Protein AF-A0A225SMJ4-F1 (afdb_monomer)

pLDDT: mean 95.82, std 3.24, range [81.06, 98.62]

Sequence (109 aa):
MFFSKSTNGFYDPKINLDGMPEDAIEIGDDVYRQLLDGQAAGKIISADENGFPILLDAAPISAREVVLAQILALEATVTQRRLRDAILGTDGGWLKDVESKIAALRAKL

Nearest PDB structures (foldseek):
  8xio-assembly1_A  TM=3.547E-01  e=4.069E+00  Homo sapiens
  7aoi-assembly1_Af  TM=2.229E-01  e=1.074E+00  Trypanosoma brucei
  6hix-assembly1_Af  TM=2.151E-01  e=1.219E+00  Trypanosoma brucei brucei
  7sej-assembly2_A  TM=2.419E-01  e=9.284E+00  human metapneumovirus

Secondary structure (DSSP, 8-state):
-EEETTTTEEE-TTT-TTT--TTEEE--HHHHHHHHHHHHTTEEEEE-TTS-EEEEEPPPPPHHHHHHHHHHHHHHH--HHHHHHHHTT-STTHHHHHHHHHHHHHTT-

Mean predicted aligned error: 5.78 Å

Organism: NCBI:txid568783

Solvent-accessible surface area (backbone atoms only — not comparable to full-atom values): 6438 Å² total; per-residue (Å²): 83,28,34,22,45,92,74,67,41,79,41,47,70,93,79,33,71,89,75,61,61,92,69,44,42,83,44,54,71,67,58,54,50,53,51,51,52,40,39,74,72,57,30,38,78,41,52,48,100,87,37,51,80,41,81,39,80,55,78,77,80,47,73,56,56,54,43,52,53,54,41,51,55,55,56,69,66,67,38,76,67,54,51,51,28,46,77,71,65,70,43,80,59,50,65,60,54,51,52,52,50,41,52,61,42,59,75,71,105

Foldseek 3Di:
DWAFQVVRDDDDCVVCVPPDDPRIDDDDPVLVVVQVVLVVVQWDWHADPSRDTDTHHDDPQDPLNVLVVVLVVLVVVPDPVLVVCVVVVNNVCVVVVSVVSNVVSVVVD

Radius of gyration: 23.11 Å; Cα contacts (8 Å, |Δi|>4): 115; chains: 1; bounding box: 50×28×56 Å

Structure (mmCIF, N/CA/C/O backbone):
data_AF-A0A225SMJ4-F1
#
_entry.id   AF-A0A225SMJ4-F1
#
loop_
_atom_site.group_PDB
_atom_site.id
_atom_site.type_symbol
_atom_site.label_atom_id
_atom_site.label_alt_id
_atom_site.label_comp_id
_atom_site.label_asym_id
_atom_site.label_entity_id
_atom_site.label_seq_id
_atom_site.pdbx_PDB_ins_code
_atom_site.Cartn_x
_atom_site.Cartn_y
_atom_site.Cartn_z
_atom_site.occupancy
_atom_site.B_iso_or_equiv
_atom_site.auth_seq_id
_atom_site.auth_comp_id
_atom_site.auth_asym_id
_atom_site.auth_atom_id
_atom_site.pdbx_PDB_model_num
ATOM 1 N N . MET A 1 1 ? -15.403 -8.741 22.458 1.00 94.50 1 MET A N 1
ATOM 2 C CA . MET A 1 1 ? -14.210 -8.156 21.795 1.00 94.50 1 MET A CA 1
ATOM 3 C C . MET A 1 1 ? -14.129 -6.693 22.208 1.00 94.50 1 MET A C 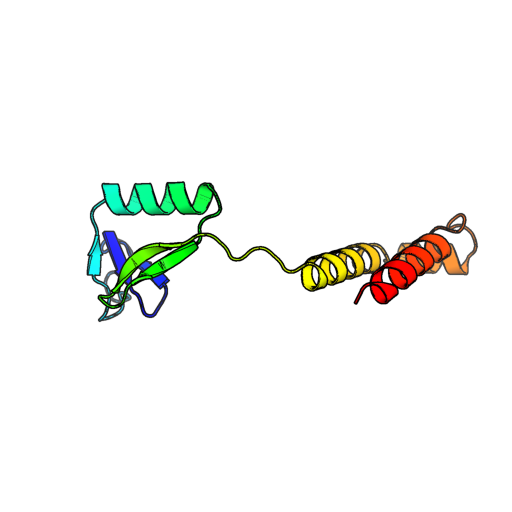1
ATOM 5 O O . MET A 1 1 ? -15.173 -6.136 22.511 1.00 94.50 1 MET A O 1
ATOM 9 N N . PHE A 1 2 ? -12.956 -6.067 22.239 1.00 96.44 2 PHE A N 1
ATOM 10 C CA . PHE A 1 2 ? -12.827 -4.630 22.508 1.00 96.44 2 PHE A CA 1
ATOM 11 C C . PHE A 1 2 ? -12.157 -3.913 21.339 1.00 96.44 2 PHE A C 1
ATOM 13 O O . PHE A 1 2 ? -11.377 -4.517 20.604 1.00 96.44 2 PHE A O 1
ATOM 20 N N . PHE A 1 3 ? -12.449 -2.629 21.170 1.00 97.62 3 PHE A N 1
ATOM 21 C CA . PHE A 1 3 ? -11.812 -1.757 20.190 1.00 97.62 3 PHE A CA 1
ATOM 22 C C . PHE A 1 3 ? -11.339 -0.475 20.869 1.00 97.62 3 PHE A C 1
ATOM 24 O O . PHE A 1 3 ? -12.091 0.127 21.629 1.00 97.62 3 PHE A O 1
ATOM 31 N N . SER A 1 4 ? -10.109 -0.053 20.589 1.00 97.00 4 SER A N 1
ATOM 32 C CA . SER A 1 4 ? -9.546 1.205 21.086 1.00 97.00 4 SER A CA 1
ATOM 33 C C . SER A 1 4 ? -9.363 2.184 19.935 1.00 97.00 4 SER A C 1
ATOM 35 O O . SER A 1 4 ? -8.724 1.868 18.927 1.00 97.00 4 SER A O 1
ATOM 37 N N . LYS A 1 5 ? -9.889 3.401 20.108 1.00 96.94 5 LYS A N 1
ATOM 38 C CA . LYS A 1 5 ? -9.732 4.481 19.128 1.00 96.94 5 LYS A CA 1
ATOM 39 C C . LYS A 1 5 ? -8.299 5.007 19.059 1.00 96.94 5 LYS A C 1
ATOM 41 O O . LYS A 1 5 ? -7.853 5.383 17.981 1.00 96.94 5 LYS A O 1
ATOM 46 N N . SER A 1 6 ? -7.574 5.029 20.179 1.00 95.75 6 SER A N 1
ATOM 47 C CA . SER A 1 6 ? -6.208 5.556 20.246 1.00 95.75 6 SER A CA 1
ATOM 48 C C . SER A 1 6 ? -5.211 4.699 19.474 1.00 95.75 6 SER A C 1
ATOM 50 O O . SER A 1 6 ? -4.288 5.233 18.861 1.00 95.75 6 SER A O 1
ATOM 52 N N . THR A 1 7 ? -5.414 3.383 19.462 1.00 95.38 7 THR A N 1
ATOM 53 C CA . THR A 1 7 ? -4.561 2.446 18.722 1.00 95.38 7 THR A CA 1
ATOM 54 C C . THR A 1 7 ? -5.170 1.998 17.398 1.00 95.38 7 THR A C 1
ATOM 56 O O . THR A 1 7 ? -4.488 1.343 16.610 1.00 95.38 7 THR A O 1
ATOM 59 N N . ASN A 1 8 ? -6.435 2.357 17.146 1.00 95.75 8 ASN A N 1
ATOM 60 C CA . ASN A 1 8 ? -7.249 1.869 16.034 1.00 95.75 8 ASN A CA 1
ATOM 61 C C . ASN A 1 8 ? -7.197 0.332 15.923 1.00 95.75 8 ASN A C 1
ATOM 63 O O . ASN A 1 8 ? -7.019 -0.230 14.840 1.00 95.75 8 ASN A O 1
ATOM 67 N N . GLY A 1 9 ? -7.266 -0.340 17.078 1.00 95.06 9 GLY A N 1
ATOM 68 C CA . GLY A 1 9 ? -6.946 -1.757 17.230 1.00 95.06 9 GLY A CA 1
ATOM 69 C C . GLY A 1 9 ? -7.997 -2.542 18.009 1.00 95.06 9 GLY A C 1
ATOM 70 O O . GLY A 1 9 ? -8.724 -1.993 18.838 1.00 95.06 9 GLY A O 1
ATOM 71 N N . PHE A 1 10 ? -8.050 -3.849 17.747 1.00 96.31 10 PHE A N 1
ATOM 72 C CA . PHE A 1 10 ? -8.910 -4.799 18.452 1.00 96.31 10 PHE A CA 1
ATOM 73 C C . PHE A 1 10 ? -8.159 -5.518 19.576 1.00 96.31 10 PHE A C 1
ATOM 75 O O . PHE A 1 10 ? -6.985 -5.858 19.423 1.00 96.31 10 PHE A O 1
ATOM 82 N N . TYR A 1 11 ? -8.859 -5.792 20.675 1.00 95.81 11 TYR A N 1
ATOM 83 C CA . TYR A 1 11 ? -8.316 -6.426 21.874 1.00 95.81 11 TYR A CA 1
ATOM 84 C C . TYR A 1 11 ? -9.252 -7.531 22.365 1.00 95.81 11 TYR A C 1
ATOM 86 O O . TYR A 1 11 ? -10.425 -7.295 22.666 1.00 95.81 11 TYR A O 1
ATOM 94 N N . ASP A 1 12 ? -8.728 -8.750 22.477 1.00 94.12 12 ASP A N 1
ATOM 95 C CA . ASP A 1 12 ? -9.444 -9.864 23.093 1.00 94.12 12 ASP A CA 1
ATOM 96 C C . ASP A 1 12 ? -9.104 -9.880 24.590 1.00 94.12 12 ASP A C 1
ATOM 98 O O . ASP A 1 12 ? -7.934 -10.047 24.933 1.00 94.12 12 ASP A O 1
ATOM 102 N N . PRO A 1 13 ? -10.076 -9.751 25.508 1.00 90.62 13 PRO A N 1
ATOM 103 C CA . PRO A 1 13 ? -9.798 -9.721 26.944 1.00 90.62 13 PRO A CA 1
ATOM 104 C C . PRO A 1 13 ? -9.149 -11.017 27.459 1.00 90.62 13 PRO A C 1
ATOM 106 O O . PRO A 1 13 ? -8.519 -11.004 28.510 1.00 90.62 13 PRO A O 1
ATOM 109 N N . LYS A 1 14 ? -9.257 -12.140 26.734 1.00 91.94 14 LYS A N 1
ATOM 110 C CA . LYS A 1 14 ? -8.589 -13.406 27.079 1.00 91.94 14 LYS A CA 1
ATOM 111 C C . LYS A 1 14 ? -7.107 -13.421 26.702 1.00 91.94 14 LYS A C 1
ATOM 113 O O . LYS A 1 14 ? -6.361 -14.226 27.250 1.00 91.94 14 LYS A O 1
ATOM 118 N N . ILE A 1 15 ? -6.696 -12.575 25.758 1.00 91.88 15 ILE A N 1
ATOM 119 C CA . ILE A 1 15 ? -5.318 -12.483 25.250 1.00 91.88 15 ILE A CA 1
ATOM 120 C C . ILE A 1 15 ? -4.623 -11.238 25.816 1.00 91.88 15 ILE A C 1
ATOM 122 O O . ILE A 1 15 ? -3.457 -11.286 26.195 1.00 91.88 15 ILE A O 1
ATOM 126 N N . ASN A 1 16 ? -5.345 -10.122 25.898 1.00 90.19 16 ASN A N 1
ATOM 127 C CA . ASN A 1 16 ? -4.840 -8.784 26.185 1.00 90.19 16 ASN A CA 1
ATOM 128 C C . ASN A 1 16 ? -5.112 -8.330 27.631 1.00 90.19 16 ASN A C 1
ATOM 130 O O . ASN A 1 16 ? -5.331 -7.142 27.844 1.00 90.19 16 ASN A O 1
ATOM 134 N N . LEU A 1 17 ? -5.081 -9.262 28.592 1.00 81.06 17 LEU A N 1
ATOM 135 C CA . LEU A 1 17 ? -5.441 -9.088 30.012 1.00 81.06 17 LEU A CA 1
ATOM 136 C C . LEU A 1 17 ? -5.095 -7.699 30.592 1.00 81.06 17 LEU A C 1
ATOM 138 O O . LEU A 1 17 ? -5.999 -6.916 30.858 1.00 81.06 17 LEU A O 1
ATOM 142 N N . ASP A 1 18 ? -3.801 -7.382 30.718 1.00 83.06 18 ASP A N 1
ATOM 143 C CA . ASP A 1 18 ? -3.317 -6.114 31.300 1.00 83.06 18 ASP A CA 1
ATOM 144 C C . ASP A 1 18 ? -2.878 -5.086 30.238 1.00 83.06 18 ASP A C 1
ATOM 146 O O . ASP A 1 18 ? -2.442 -3.985 30.560 1.00 83.06 18 ASP A O 1
ATOM 150 N N . GLY A 1 19 ? -2.930 -5.457 28.955 1.00 87.12 19 GLY A N 1
ATOM 151 C CA . GLY A 1 19 ? -2.399 -4.660 27.842 1.00 87.12 19 GLY A CA 1
ATOM 152 C C . GLY A 1 19 ? -3.456 -3.859 27.086 1.00 87.12 19 GLY A C 1
ATOM 153 O O . GLY A 1 19 ? -3.160 -3.324 26.015 1.00 87.12 19 GLY A O 1
ATOM 154 N N . MET A 1 20 ? -4.693 -3.844 27.581 1.00 92.00 20 MET A N 1
ATOM 155 C CA . MET A 1 20 ? -5.799 -3.156 26.933 1.00 92.00 20 MET A CA 1
ATOM 156 C C . MET A 1 20 ? -5.738 -1.646 27.229 1.00 92.00 20 MET A C 1
ATOM 158 O O . MET A 1 20 ? -5.607 -1.264 28.391 1.00 92.00 20 MET A O 1
ATOM 162 N N . PRO A 1 21 ? -5.836 -0.781 26.205 1.00 95.38 21 PRO A N 1
ATOM 163 C CA . PRO A 1 21 ? -5.932 0.661 26.402 1.00 95.38 21 PRO A CA 1
ATOM 164 C C . PRO A 1 21 ? -7.142 1.060 27.256 1.00 95.38 21 PRO A C 1
ATOM 166 O O . PRO A 1 21 ? -8.197 0.436 27.171 1.00 95.38 21 PRO A O 1
ATOM 169 N N . GLU A 1 22 ? -7.019 2.148 28.021 1.00 94.75 22 GLU A N 1
ATOM 170 C CA . GLU A 1 22 ? -8.113 2.673 28.859 1.00 94.75 22 GLU A CA 1
ATOM 171 C C . GLU A 1 22 ? -9.330 3.141 28.046 1.00 94.75 22 GLU A C 1
ATOM 173 O O . GLU A 1 22 ? -10.449 3.161 28.551 1.00 94.75 22 GLU A O 1
ATOM 178 N N . ASP A 1 23 ? -9.121 3.517 26.783 1.00 95.06 23 ASP A N 1
ATOM 179 C CA . ASP A 1 23 ? -10.171 3.952 25.862 1.00 95.06 23 ASP A CA 1
ATOM 180 C C . ASP A 1 23 ? -10.786 2.798 25.055 1.00 95.06 23 ASP A C 1
ATOM 182 O O . ASP A 1 23 ? -11.539 3.044 24.110 1.00 95.06 23 ASP A O 1
ATOM 186 N N . ALA A 1 24 ? -10.449 1.549 25.389 1.00 95.44 24 ALA A N 1
ATOM 187 C CA . ALA A 1 24 ? -11.015 0.384 24.741 1.00 95.44 24 ALA A CA 1
ATOM 188 C C . ALA A 1 24 ? -12.477 0.187 25.161 1.00 95.44 24 ALA A C 1
ATOM 190 O O . ALA A 1 24 ? -12.798 0.038 26.339 1.00 95.44 24 ALA A O 1
ATOM 191 N N . ILE A 1 25 ? -13.367 0.141 24.176 1.00 95.88 25 ILE A N 1
ATOM 192 C CA . ILE A 1 25 ? -14.795 -0.094 24.377 1.00 95.88 25 ILE A CA 1
ATOM 193 C C . ILE A 1 25 ? -15.174 -1.496 23.915 1.00 95.88 25 ILE A C 1
ATOM 195 O O . ILE A 1 25 ? -14.604 -2.022 22.957 1.00 95.88 25 ILE A O 1
ATOM 199 N N . GLU A 1 26 ? -16.135 -2.115 24.596 1.00 96.12 26 GLU A N 1
ATOM 200 C CA . GLU A 1 26 ? -16.637 -3.426 24.195 1.00 96.12 26 GLU A CA 1
ATOM 201 C C . GLU A 1 26 ? -17.453 -3.311 22.903 1.00 96.12 26 GLU A C 1
ATOM 203 O O . GLU A 1 26 ? -18.329 -2.455 22.769 1.00 96.12 26 GLU A O 1
ATOM 208 N N . ILE A 1 27 ? -17.175 -4.205 21.957 1.00 96.81 27 ILE A N 1
ATOM 209 C CA . ILE A 1 27 ? -17.939 -4.370 20.724 1.00 96.81 27 ILE A CA 1
ATOM 210 C C . ILE A 1 27 ? -18.458 -5.804 20.613 1.00 96.81 27 ILE A C 1
ATOM 212 O O . ILE A 1 27 ? -17.801 -6.767 21.033 1.00 96.81 27 ILE A O 1
ATOM 216 N N . GLY A 1 28 ? -19.639 -5.939 20.010 1.00 95.25 28 GLY A N 1
ATOM 217 C CA . GLY A 1 28 ? -20.237 -7.233 19.700 1.00 95.25 28 GLY A CA 1
ATOM 218 C C . GLY A 1 28 ? -19.438 -8.007 18.650 1.00 95.25 28 GLY A C 1
ATOM 219 O O . GLY A 1 28 ? -18.768 -7.428 17.792 1.00 95.25 28 GLY A O 1
ATOM 220 N N . ASP A 1 29 ? -19.526 -9.336 18.699 1.00 94.00 29 ASP A N 1
ATOM 221 C CA . ASP A 1 29 ? -18.863 -10.214 17.727 1.00 94.00 29 ASP A CA 1
ATOM 222 C C . ASP A 1 29 ? -19.387 -10.011 16.296 1.00 94.00 29 ASP A C 1
ATOM 224 O O . ASP A 1 29 ? -18.661 -10.223 15.327 1.00 94.00 29 ASP A O 1
ATOM 228 N N . ASP A 1 30 ? -20.649 -9.618 16.146 1.00 96.25 30 ASP A N 1
ATOM 229 C CA . ASP A 1 30 ? -21.270 -9.276 14.869 1.00 96.25 30 ASP A CA 1
ATOM 230 C C . ASP A 1 30 ? -20.686 -7.986 14.282 1.00 96.25 30 ASP A C 1
ATOM 232 O O . ASP A 1 30 ? -20.336 -7.965 13.103 1.00 96.25 30 ASP A O 1
ATOM 236 N N . VAL A 1 31 ? -20.512 -6.951 15.110 1.00 96.81 31 VAL A N 1
ATOM 237 C CA . VAL A 1 31 ? -19.839 -5.700 14.736 1.00 96.81 31 VAL A CA 1
ATOM 238 C C . VAL A 1 31 ? -18.398 -5.991 14.340 1.00 96.81 31 VAL A C 1
ATOM 240 O O . VAL A 1 31 ? -17.957 -5.585 13.269 1.00 96.81 31 VAL A O 1
ATOM 243 N N . TYR A 1 32 ? -17.679 -6.767 15.152 1.00 97.19 32 TYR A N 1
ATOM 244 C CA . TYR A 1 32 ? -16.311 -7.177 14.849 1.00 97.19 32 TYR A CA 1
ATOM 245 C C . TYR A 1 32 ? -16.201 -7.886 13.489 1.00 97.19 32 TYR A C 1
ATOM 247 O O . TYR A 1 32 ? -15.363 -7.510 12.671 1.00 97.19 32 TYR A O 1
ATOM 255 N N . ARG A 1 33 ? -17.077 -8.859 13.198 1.00 97.56 33 ARG A N 1
ATOM 256 C CA . ARG A 1 33 ? -17.093 -9.548 11.894 1.00 97.56 33 ARG A CA 1
ATOM 257 C C . ARG A 1 33 ? -17.407 -8.603 10.737 1.00 97.56 33 ARG A C 1
ATOM 259 O O . ARG A 1 33 ? -16.696 -8.637 9.742 1.00 97.56 33 ARG A O 1
ATOM 266 N N . GLN A 1 34 ? -18.406 -7.729 10.880 1.00 97.81 34 GLN A N 1
ATOM 267 C CA . GLN A 1 34 ? -18.741 -6.740 9.847 1.00 97.81 34 GLN A CA 1
ATOM 268 C C . GLN A 1 34 ? -17.561 -5.816 9.526 1.00 97.81 34 GLN A C 1
ATOM 270 O O . GLN A 1 34 ? -17.324 -5.499 8.361 1.00 97.81 34 GLN A O 1
ATOM 275 N N . LEU A 1 35 ? -16.798 -5.403 10.542 1.00 98.00 35 LEU A N 1
ATOM 276 C CA . LEU A 1 35 ? -15.602 -4.582 10.360 1.00 98.00 35 LEU A CA 1
ATOM 277 C C . LEU A 1 35 ? -14.515 -5.338 9.589 1.00 98.00 35 LEU A C 1
ATOM 279 O O . LEU A 1 35 ? -13.934 -4.778 8.660 1.00 98.00 35 LEU A O 1
ATOM 283 N N . LEU A 1 36 ? -14.270 -6.607 9.931 1.00 97.31 36 LEU A N 1
ATOM 284 C CA . LEU A 1 36 ? -13.303 -7.445 9.216 1.00 97.31 36 LEU A CA 1
ATOM 285 C C . LEU A 1 36 ? -13.716 -7.695 7.760 1.00 97.31 36 LEU A C 1
ATOM 287 O O . LEU A 1 36 ? -12.877 -7.583 6.867 1.00 97.31 36 LEU A O 1
ATOM 291 N N . ASP A 1 37 ? -14.995 -7.971 7.506 1.00 98.06 37 ASP A N 1
ATOM 292 C CA . ASP A 1 37 ? -15.524 -8.146 6.150 1.00 98.06 37 ASP A CA 1
ATOM 293 C C . ASP A 1 37 ? -15.389 -6.850 5.336 1.00 98.06 37 ASP A C 1
ATOM 295 O O . ASP A 1 37 ? -14.965 -6.868 4.179 1.00 98.06 37 ASP A O 1
ATOM 299 N N . GLY A 1 38 ? -15.682 -5.702 5.953 1.00 97.31 38 GLY A N 1
ATOM 300 C CA . GLY A 1 38 ? -15.493 -4.389 5.343 1.00 97.31 38 GLY A CA 1
ATOM 301 C C . GLY A 1 38 ? -14.032 -4.102 5.003 1.00 97.31 38 GLY A C 1
ATOM 302 O O . GLY A 1 38 ? -13.733 -3.652 3.896 1.00 97.31 38 GLY A O 1
ATOM 303 N N . GLN A 1 39 ? -13.114 -4.404 5.922 1.00 96.56 39 GLN A N 1
ATOM 304 C CA . GLN A 1 39 ? -11.678 -4.276 5.689 1.00 96.56 39 GLN A CA 1
ATOM 305 C C . GLN A 1 39 ? -11.207 -5.189 4.549 1.00 96.56 39 GLN A C 1
ATOM 307 O O . GLN A 1 39 ? -10.468 -4.744 3.671 1.00 96.56 39 GLN A O 1
ATOM 312 N N . ALA A 1 40 ? -11.674 -6.441 4.510 1.00 96.69 40 ALA A N 1
ATOM 313 C CA . ALA A 1 40 ? -11.383 -7.380 3.427 1.00 96.69 40 ALA A CA 1
ATOM 314 C C . ALA A 1 40 ? -11.936 -6.903 2.070 1.00 96.69 40 ALA A C 1
ATOM 316 O O . ALA A 1 40 ? -11.339 -7.176 1.029 1.00 96.69 40 ALA A O 1
ATOM 317 N N . ALA A 1 41 ? -13.032 -6.141 2.078 1.00 96.00 41 ALA A N 1
ATOM 318 C CA . ALA A 1 41 ? -13.593 -5.477 0.904 1.00 96.00 41 ALA A CA 1
ATOM 319 C C . ALA A 1 41 ? -12.883 -4.157 0.524 1.00 96.00 41 ALA A C 1
ATOM 321 O O . ALA A 1 41 ? -13.308 -3.488 -0.418 1.00 96.00 41 ALA A O 1
ATOM 322 N N . GLY A 1 42 ? -11.810 -3.772 1.225 1.00 92.94 42 GLY A N 1
ATOM 323 C CA . GLY A 1 42 ? -10.991 -2.595 0.913 1.00 92.94 42 GLY A CA 1
ATOM 324 C C . GLY A 1 42 ? -11.397 -1.304 1.628 1.00 92.94 42 GLY A C 1
ATOM 325 O O . GLY A 1 42 ? -10.887 -0.238 1.285 1.00 92.94 42 GLY A O 1
ATOM 326 N N . LYS A 1 43 ? -12.297 -1.369 2.616 1.00 96.25 43 LYS A N 1
ATOM 327 C CA . LYS A 1 43 ? -12.604 -0.231 3.496 1.00 96.25 43 LYS A CA 1
ATOM 328 C C . LYS A 1 43 ? -11.553 -0.093 4.599 1.00 96.25 43 LYS A C 1
ATOM 330 O O . LYS A 1 43 ? -10.812 -1.025 4.907 1.00 96.25 43 LYS A O 1
ATOM 335 N N . ILE A 1 44 ? -11.498 1.082 5.212 1.00 96.62 44 ILE A N 1
ATOM 336 C CA . ILE A 1 44 ? -10.628 1.374 6.352 1.00 96.62 44 ILE A CA 1
ATOM 337 C C . ILE A 1 44 ? -11.480 1.380 7.617 1.00 96.62 44 ILE A C 1
ATOM 339 O O . ILE A 1 44 ? -12.526 2.025 7.661 1.00 96.62 44 ILE A O 1
ATOM 343 N N . ILE A 1 45 ? -11.024 0.671 8.647 1.00 97.31 45 ILE A N 1
ATOM 344 C CA . ILE A 1 45 ? -11.601 0.767 9.989 1.00 97.31 45 ILE A CA 1
ATOM 345 C C . ILE A 1 45 ? -11.014 2.012 10.660 1.00 97.31 45 ILE A C 1
ATOM 347 O O . ILE A 1 45 ? -9.794 2.187 10.677 1.00 97.31 45 ILE A O 1
ATOM 351 N N . SER A 1 46 ? -11.878 2.871 11.188 1.00 96.50 46 SER A N 1
ATOM 352 C CA . SER A 1 46 ? -11.526 4.060 11.971 1.00 96.50 46 SER A CA 1
ATOM 353 C C . SER A 1 46 ? -12.468 4.178 13.164 1.00 96.50 46 SER A C 1
ATOM 355 O O . SER A 1 46 ? -13.485 3.494 13.212 1.00 96.50 46 SER A O 1
ATOM 357 N N . ALA A 1 47 ? -12.171 5.063 14.108 1.00 97.06 47 ALA A N 1
ATOM 358 C CA . ALA A 1 47 ? -13.098 5.421 15.174 1.00 97.06 47 ALA A CA 1
ATOM 359 C C . ALA A 1 47 ? -13.948 6.643 14.793 1.00 97.06 47 ALA A C 1
ATOM 361 O O . ALA A 1 47 ? -13.451 7.557 14.128 1.00 97.06 47 ALA A O 1
ATOM 362 N N . ASP A 1 48 ? -15.203 6.673 15.237 1.00 95.44 48 ASP A N 1
ATOM 363 C CA . ASP A 1 48 ? -16.026 7.881 15.262 1.00 95.44 48 ASP A CA 1
ATOM 364 C C . ASP A 1 48 ? -15.655 8.803 16.446 1.00 95.44 48 ASP A C 1
ATOM 366 O O . ASP A 1 48 ? -14.739 8.527 17.227 1.00 95.44 48 ASP A O 1
ATOM 370 N N . GLU A 1 49 ? -16.384 9.911 16.604 1.00 93.88 49 GLU A N 1
ATOM 371 C CA . GLU A 1 49 ? -16.163 10.882 17.688 1.00 93.88 49 GLU A CA 1
ATOM 372 C C . GLU A 1 49 ? -16.346 10.281 19.096 1.00 93.88 49 GLU A C 1
ATOM 374 O O . GLU A 1 49 ? -15.724 10.740 20.058 1.00 93.88 49 GLU A O 1
ATOM 379 N N . ASN A 1 50 ? -17.147 9.220 19.219 1.00 92.62 50 ASN A N 1
ATOM 380 C CA . ASN A 1 50 ? -17.420 8.522 20.474 1.00 92.62 50 ASN A CA 1
ATOM 381 C C . ASN A 1 50 ? -16.430 7.377 20.741 1.00 92.62 50 ASN A C 1
ATOM 383 O O . ASN A 1 50 ? -16.427 6.814 21.835 1.00 92.62 50 ASN A O 1
ATOM 387 N N . GLY A 1 51 ? -15.563 7.048 19.781 1.00 93.56 51 GLY A N 1
ATOM 388 C CA . GLY A 1 51 ? -14.635 5.923 19.855 1.00 93.56 51 GLY A CA 1
ATOM 389 C C . GLY A 1 51 ? -15.184 4.608 19.311 1.00 93.56 51 GLY A C 1
ATOM 390 O O . GLY A 1 51 ? -14.504 3.590 19.419 1.00 93.56 51 GLY A O 1
ATOM 391 N N . PHE A 1 52 ? -16.378 4.615 18.716 1.00 96.88 52 PHE A N 1
ATOM 392 C CA . PHE A 1 52 ? -16.965 3.436 18.095 1.00 96.88 52 PHE A CA 1
ATOM 393 C C . PHE A 1 52 ? -16.317 3.149 16.738 1.00 96.88 52 PHE A C 1
ATOM 395 O O . PHE A 1 52 ? -16.134 4.074 15.943 1.00 96.88 52 PHE A O 1
ATOM 402 N N . PRO A 1 53 ? -15.964 1.885 16.440 1.00 97.62 53 PRO A N 1
ATOM 403 C CA . PRO A 1 53 ? -15.376 1.550 15.156 1.00 97.62 53 PRO A CA 1
ATOM 404 C C . PRO A 1 53 ? -16.404 1.675 14.030 1.00 97.62 53 PRO A C 1
ATOM 406 O O . PRO A 1 53 ? -17.513 1.144 14.102 1.00 97.62 53 PRO A O 1
ATOM 409 N N . ILE A 1 54 ? -15.993 2.334 12.956 1.00 97.50 54 ILE A N 1
ATOM 410 C CA . ILE A 1 54 ? -16.761 2.570 11.738 1.00 97.50 54 ILE A CA 1
ATOM 411 C C . ILE A 1 54 ? -15.935 2.192 10.508 1.00 97.50 54 ILE A C 1
ATOM 413 O O . ILE A 1 54 ? -14.702 2.203 10.530 1.00 97.50 54 ILE A O 1
ATOM 417 N N . LEU A 1 55 ? -16.625 1.878 9.411 1.00 97.94 55 LEU A N 1
ATOM 418 C CA . LEU A 1 55 ? -16.006 1.641 8.111 1.00 97.94 55 LEU A CA 1
ATOM 419 C C . LEU A 1 55 ? -16.053 2.906 7.261 1.00 97.94 55 LEU A C 1
ATOM 421 O O . LEU A 1 55 ? -17.126 3.452 7.004 1.00 97.94 55 LEU A O 1
ATOM 425 N N . LEU A 1 56 ? -14.896 3.313 6.760 1.00 96.62 56 LEU A N 1
ATOM 426 C CA . LEU A 1 56 ? -14.739 4.407 5.813 1.00 96.62 56 LEU A CA 1
ATOM 427 C C . LEU A 1 56 ? -14.280 3.858 4.466 1.00 96.62 56 LEU A C 1
ATOM 429 O O . LEU A 1 56 ? -13.549 2.868 4.399 1.00 96.62 56 LEU A O 1
ATOM 433 N N 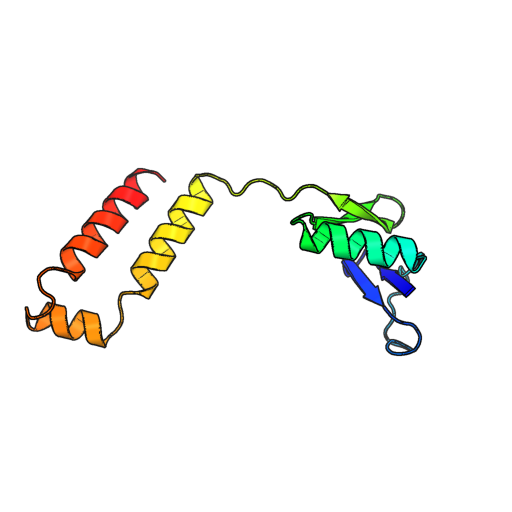. ASP A 1 57 ? -14.686 4.507 3.379 1.00 94.62 57 ASP A N 1
ATOM 434 C CA . ASP A 1 57 ? -14.073 4.225 2.086 1.00 94.62 57 ASP A CA 1
ATOM 435 C C . ASP A 1 57 ? -12.605 4.653 2.116 1.00 94.62 57 ASP A C 1
ATOM 437 O O . ASP A 1 57 ? -12.266 5.735 2.605 1.00 94.62 57 ASP A O 1
ATOM 441 N N . ALA A 1 58 ? -11.725 3.792 1.603 1.00 89.00 58 ALA A N 1
ATOM 442 C CA . ALA A 1 58 ? -10.336 4.168 1.420 1.00 89.00 58 ALA A CA 1
ATOM 443 C C . ALA A 1 58 ? -10.265 5.352 0.451 1.00 89.00 58 ALA A C 1
ATOM 445 O O . ALA A 1 58 ? -10.914 5.350 -0.601 1.00 89.00 58 ALA A O 1
ATOM 446 N N . ALA A 1 59 ? -9.465 6.362 0.797 1.00 86.44 59 ALA A N 1
ATOM 447 C CA . ALA A 1 59 ? -9.214 7.457 -0.123 1.00 86.44 59 ALA A CA 1
ATOM 448 C C . ALA A 1 59 ? -8.634 6.888 -1.431 1.00 86.44 59 ALA A C 1
ATOM 450 O O . ALA A 1 59 ? -7.755 6.018 -1.383 1.00 86.44 59 ALA A O 1
ATOM 451 N N . PRO A 1 60 ? -9.108 7.346 -2.602 1.00 86.38 60 PRO A N 1
ATOM 452 C CA . PRO A 1 60 ? -8.517 6.925 -3.857 1.00 86.38 60 PRO A CA 1
ATOM 453 C C . PRO A 1 60 ? -7.046 7.341 -3.872 1.00 86.38 60 PRO A C 1
ATOM 455 O O . PRO A 1 60 ? -6.713 8.478 -3.534 1.00 86.38 60 PRO A O 1
ATOM 458 N N . ILE A 1 61 ? -6.172 6.426 -4.289 1.00 88.25 61 ILE A N 1
ATOM 459 C CA . ILE A 1 61 ? -4.757 6.739 -4.498 1.00 88.25 61 ILE A CA 1
ATOM 460 C C . ILE A 1 61 ? -4.682 7.844 -5.552 1.00 88.25 61 ILE A C 1
ATOM 462 O O . ILE A 1 61 ? -5.283 7.736 -6.627 1.00 88.25 61 ILE A O 1
ATOM 466 N N . SER A 1 62 ? -3.953 8.916 -5.259 1.00 93.50 62 SER A N 1
ATOM 467 C CA . SER A 1 62 ? -3.828 10.028 -6.194 1.00 93.50 62 SER A CA 1
ATOM 468 C C . SER A 1 62 ? -3.088 9.595 -7.463 1.00 93.50 62 SER A C 1
ATOM 470 O O . SER A 1 62 ? -2.199 8.742 -7.435 1.00 93.50 62 SER A O 1
ATOM 472 N N . ALA A 1 63 ? -3.395 10.232 -8.598 1.00 94.31 63 ALA A N 1
ATOM 473 C CA . ALA A 1 63 ? -2.687 9.962 -9.854 1.00 94.31 63 ALA A CA 1
ATOM 474 C C . ALA A 1 63 ? -1.160 10.122 -9.703 1.00 94.31 63 ALA A C 1
ATOM 476 O O . ALA A 1 63 ? -0.390 9.353 -10.277 1.00 94.31 63 ALA A O 1
ATOM 477 N N . ARG A 1 64 ? -0.726 11.077 -8.871 1.00 95.69 64 ARG A N 1
ATOM 478 C CA . ARG A 1 64 ? 0.683 11.305 -8.543 1.00 95.69 64 ARG A CA 1
ATOM 479 C C . ARG A 1 64 ? 1.306 10.121 -7.800 1.00 95.69 64 ARG A C 1
ATOM 481 O O . ARG A 1 64 ? 2.379 9.667 -8.184 1.00 95.69 64 ARG A O 1
ATOM 488 N N . GLU A 1 65 ? 0.642 9.600 -6.770 1.00 95.56 65 GLU A N 1
ATOM 489 C CA . GLU A 1 65 ? 1.114 8.426 -6.017 1.00 95.56 65 GLU A CA 1
ATOM 490 C C . GLU A 1 65 ? 1.175 7.174 -6.894 1.00 95.56 65 GLU A C 1
ATOM 492 O O . GLU A 1 65 ? 2.143 6.4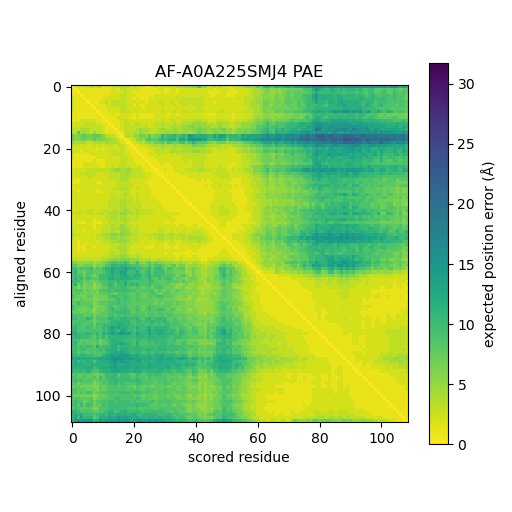19 -6.816 1.00 95.56 65 GLU A O 1
ATOM 497 N N . VAL A 1 66 ? 0.206 6.994 -7.797 1.00 96.81 66 VAL A N 1
ATOM 498 C CA . VAL A 1 66 ? 0.230 5.908 -8.788 1.00 96.81 66 VAL A CA 1
ATOM 499 C C . VAL A 1 66 ? 1.475 6.000 -9.677 1.00 96.81 66 VAL A C 1
ATOM 501 O O . VAL A 1 66 ? 2.145 4.993 -9.906 1.00 96.81 66 VAL A O 1
ATOM 504 N N . VAL A 1 67 ? 1.816 7.195 -10.168 1.00 97.88 67 VAL A N 1
ATOM 505 C CA . VAL A 1 67 ? 3.012 7.404 -11.001 1.00 97.88 67 VAL A CA 1
ATOM 506 C C . VAL A 1 67 ? 4.296 7.133 -10.210 1.00 97.88 67 VAL A C 1
ATOM 508 O O . VAL A 1 67 ? 5.187 6.450 -10.716 1.00 97.88 67 VAL A O 1
ATOM 511 N N . LEU A 1 68 ? 4.386 7.603 -8.962 1.00 98.12 68 LEU A N 1
ATOM 512 C CA . LEU A 1 68 ? 5.539 7.341 -8.092 1.00 98.12 68 LEU A CA 1
ATOM 513 C C . LEU A 1 68 ? 5.724 5.843 -7.813 1.00 98.12 68 LEU A C 1
ATOM 515 O O . LEU A 1 68 ? 6.843 5.341 -7.906 1.00 98.12 68 LEU A O 1
ATOM 519 N N . ALA A 1 69 ? 4.640 5.110 -7.546 1.00 97.62 69 ALA A N 1
ATOM 520 C CA . ALA A 1 69 ? 4.688 3.665 -7.335 1.00 97.62 69 ALA A CA 1
ATOM 521 C C . ALA A 1 69 ? 5.175 2.905 -8.583 1.00 97.62 69 ALA A C 1
ATOM 523 O O . ALA A 1 69 ? 5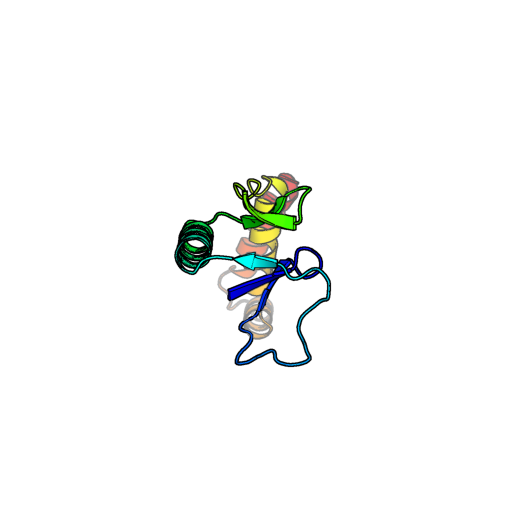.945 1.951 -8.467 1.00 97.62 69 ALA A O 1
ATOM 524 N N . GLN A 1 70 ? 4.784 3.343 -9.786 1.00 98.12 70 GLN A N 1
ATOM 525 C CA . GLN A 1 70 ? 5.267 2.754 -11.042 1.00 98.12 70 GLN A CA 1
ATOM 526 C C . GLN A 1 70 ? 6.762 3.004 -11.268 1.00 98.12 70 GLN A C 1
ATOM 528 O O . GLN A 1 70 ? 7.467 2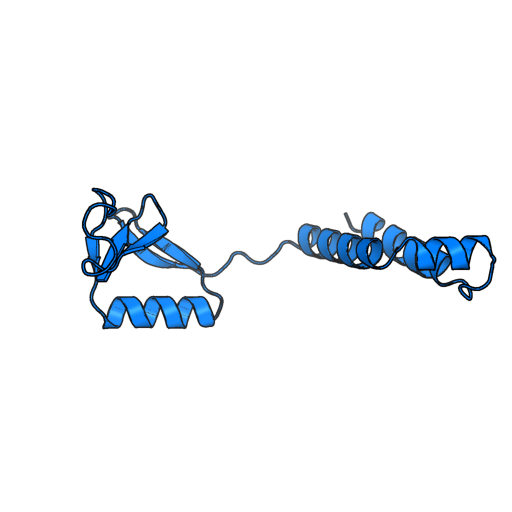.100 -11.718 1.00 98.12 70 GLN A O 1
ATOM 533 N N . ILE A 1 71 ? 7.257 4.203 -10.938 1.00 98.56 71 ILE A N 1
ATOM 534 C CA . ILE A 1 71 ? 8.692 4.515 -10.992 1.00 98.56 71 ILE A CA 1
ATOM 535 C C . ILE A 1 71 ? 9.455 3.606 -10.027 1.00 98.56 71 ILE A C 1
ATOM 537 O O . ILE A 1 71 ? 10.395 2.940 -10.452 1.00 98.56 71 ILE A O 1
ATOM 541 N N . LEU A 1 72 ? 9.005 3.509 -8.773 1.00 98.44 72 LEU A N 1
ATOM 542 C CA . LEU A 1 72 ? 9.628 2.655 -7.760 1.00 98.44 72 LEU A CA 1
ATOM 543 C C . LEU A 1 72 ? 9.685 1.186 -8.211 1.00 98.44 72 LEU A C 1
ATOM 545 O O . LEU A 1 72 ? 10.707 0.523 -8.048 1.00 98.44 72 LEU A O 1
ATOM 549 N N . ALA A 1 73 ? 8.606 0.677 -8.813 1.00 98.25 73 ALA A N 1
ATOM 550 C CA . ALA A 1 73 ? 8.554 -0.690 -9.325 1.00 98.25 73 ALA A CA 1
ATOM 551 C C . ALA A 1 73 ? 9.558 -0.931 -10.466 1.00 98.25 73 ALA A C 1
ATOM 553 O O . ALA A 1 73 ? 10.187 -1.989 -10.520 1.00 98.25 73 ALA A O 1
ATOM 554 N N . LEU A 1 74 ? 9.739 0.042 -11.366 1.00 98.38 74 LEU A N 1
ATOM 555 C CA . LEU A 1 74 ? 10.755 -0.027 -12.417 1.00 98.38 74 LEU A CA 1
ATOM 556 C C . LEU A 1 74 ? 12.169 0.035 -11.830 1.00 98.38 74 LEU A C 1
ATOM 558 O O . LEU A 1 74 ? 12.998 -0.804 -12.176 1.00 98.38 74 LEU A O 1
ATOM 562 N N . GLU A 1 75 ? 12.431 0.959 -10.905 1.00 97.94 75 GLU A N 1
ATOM 563 C CA . GLU A 1 75 ? 13.725 1.090 -10.222 1.00 97.94 75 GLU A CA 1
ATOM 564 C C . GLU A 1 75 ? 14.091 -0.195 -9.458 1.00 97.94 75 GLU A C 1
ATOM 566 O O . GLU A 1 75 ? 15.225 -0.663 -9.546 1.00 97.94 75 GLU A O 1
ATOM 571 N N . ALA A 1 76 ? 13.126 -0.857 -8.812 1.00 98.00 76 ALA A N 1
ATOM 572 C CA . ALA A 1 76 ? 13.340 -2.130 -8.117 1.00 98.00 76 ALA A CA 1
ATOM 573 C C . ALA A 1 76 ? 13.770 -3.282 -9.047 1.00 98.00 76 ALA A C 1
ATOM 575 O O . ALA A 1 76 ? 14.387 -4.251 -8.599 1.00 98.00 76 ALA A O 1
ATOM 576 N N . THR A 1 77 ? 13.481 -3.192 -10.349 1.00 97.69 77 THR A N 1
ATOM 577 C C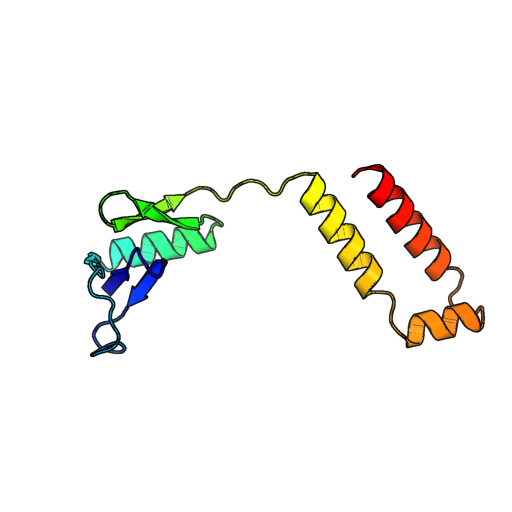A . THR A 1 77 ? 13.942 -4.191 -11.329 1.00 97.69 77 THR A CA 1
ATOM 578 C C . THR A 1 77 ? 15.419 -4.010 -11.705 1.00 97.69 77 THR A C 1
ATOM 580 O O . THR A 1 77 ? 16.049 -4.941 -12.223 1.00 97.69 77 THR A O 1
ATOM 583 N N . VAL A 1 78 ? 16.005 -2.844 -11.403 1.00 97.88 78 VAL A N 1
ATOM 584 C CA . VAL A 1 78 ? 17.411 -2.496 -11.644 1.00 97.88 78 VAL A CA 1
ATOM 585 C C . VAL A 1 78 ? 18.297 -3.102 -10.557 1.00 97.88 78 VAL A C 1
ATOM 587 O O . VAL A 1 78 ? 18.714 -2.469 -9.593 1.00 97.88 78 VAL A O 1
ATOM 590 N N . THR A 1 79 ? 18.600 -4.387 -10.721 1.00 97.69 79 THR A N 1
ATOM 591 C CA . THR A 1 79 ? 19.503 -5.123 -9.825 1.00 97.69 79 THR A CA 1
ATOM 592 C C . THR A 1 79 ? 20.968 -4.991 -10.247 1.00 97.69 79 THR A C 1
ATOM 594 O O . THR A 1 79 ? 21.279 -4.713 -11.406 1.00 97.69 79 THR A O 1
ATOM 597 N N . GLN A 1 80 ? 21.900 -5.304 -9.338 1.00 97.88 80 GLN A N 1
ATOM 598 C CA . GLN A 1 80 ? 23.341 -5.336 -9.641 1.00 97.88 80 GLN A CA 1
ATOM 599 C C . GLN A 1 80 ? 23.680 -6.245 -10.835 1.00 97.88 80 GLN A C 1
ATOM 601 O O . GLN A 1 80 ? 24.529 -5.909 -11.660 1.00 97.88 80 GLN A O 1
ATOM 606 N N . ARG A 1 81 ? 22.985 -7.386 -10.973 1.00 97.50 81 ARG A N 1
ATOM 607 C CA . ARG A 1 81 ? 23.171 -8.290 -12.117 1.00 97.50 81 ARG A CA 1
ATOM 608 C C . ARG A 1 81 ? 22.756 -7.629 -13.431 1.00 97.50 81 ARG A C 1
ATOM 610 O O . ARG A 1 81 ? 23.515 -7.703 -14.392 1.00 97.50 81 ARG A O 1
ATOM 617 N N . ARG A 1 82 ? 21.592 -6.973 -13.451 1.00 97.31 82 ARG A N 1
ATOM 618 C CA . ARG A 1 82 ? 21.068 -6.263 -14.627 1.00 97.31 82 ARG A CA 1
ATOM 619 C C . ARG A 1 82 ? 21.964 -5.095 -15.036 1.00 97.31 82 ARG A C 1
ATOM 621 O O . ARG A 1 82 ? 22.252 -4.945 -16.217 1.00 97.31 82 ARG A O 1
ATOM 628 N N . LEU A 1 83 ? 22.463 -4.328 -14.067 1.00 97.25 83 LEU A N 1
ATOM 629 C CA . LEU A 1 83 ? 23.433 -3.260 -14.319 1.00 97.25 83 LEU A CA 1
ATOM 630 C C . LEU A 1 83 ? 24.729 -3.806 -14.927 1.00 97.25 83 LEU A C 1
ATOM 632 O O . LEU A 1 83 ? 25.224 -3.255 -15.906 1.00 97.25 83 LEU A O 1
ATOM 636 N N . ARG A 1 84 ? 25.253 -4.924 -14.407 1.00 98.06 84 ARG A N 1
ATOM 637 C CA . ARG A 1 84 ? 26.427 -5.586 -14.994 1.00 98.06 84 ARG A CA 1
ATOM 638 C C . ARG A 1 84 ? 26.177 -6.017 -16.439 1.00 98.06 84 ARG A C 1
ATOM 640 O O . ARG A 1 84 ? 27.057 -5.830 -17.268 1.00 98.06 84 ARG A O 1
ATOM 647 N N . ASP A 1 85 ? 25.005 -6.567 -16.747 1.00 97.81 85 ASP A N 1
ATOM 648 C CA . ASP A 1 85 ? 24.655 -6.957 -18.120 1.00 97.81 85 ASP A CA 1
ATOM 649 C C . ASP A 1 85 ? 24.600 -5.750 -19.060 1.00 97.81 85 ASP A C 1
ATOM 651 O O . ASP A 1 85 ? 25.069 -5.844 -20.191 1.00 97.81 85 ASP A O 1
ATOM 655 N N . ALA A 1 86 ? 24.098 -4.608 -18.585 1.00 97.25 86 ALA A N 1
ATOM 656 C CA . ALA A 1 86 ? 24.072 -3.373 -19.362 1.00 97.25 86 ALA A CA 1
ATOM 657 C C . ALA A 1 86 ? 25.484 -2.820 -19.612 1.00 97.25 86 ALA A C 1
ATOM 659 O O . ALA A 1 86 ? 25.807 -2.444 -20.735 1.00 97.25 86 ALA A O 1
ATOM 660 N N . ILE A 1 87 ? 26.359 -2.845 -18.598 1.00 97.19 87 ILE A N 1
ATOM 661 C CA . ILE A 1 87 ? 27.773 -2.447 -18.732 1.00 97.19 87 ILE A CA 1
ATOM 662 C C . ILE A 1 87 ? 28.504 -3.336 -19.745 1.00 97.19 87 ILE A C 1
ATOM 664 O O . ILE A 1 87 ? 29.321 -2.850 -20.523 1.00 97.19 87 ILE A O 1
ATOM 668 N N . LEU A 1 88 ? 28.205 -4.637 -19.747 1.00 97.38 88 LEU A N 1
ATOM 669 C CA . LEU A 1 88 ? 28.770 -5.597 -20.697 1.00 97.38 88 LEU A CA 1
ATOM 670 C C . LEU A 1 88 ? 28.102 -5.541 -22.083 1.00 97.38 88 LEU A C 1
ATOM 672 O O . LEU A 1 88 ? 28.544 -6.243 -22.990 1.00 97.38 88 LEU A O 1
ATOM 676 N N . GLY A 1 89 ? 27.047 -4.738 -22.261 1.00 96.62 89 GLY A N 1
ATOM 677 C CA . GLY A 1 89 ? 26.287 -4.634 -23.509 1.00 96.62 89 GLY A CA 1
ATOM 678 C C . GLY A 1 89 ? 25.453 -5.877 -23.842 1.00 96.62 89 GLY A C 1
ATOM 679 O O . GLY A 1 89 ? 25.032 -6.053 -24.982 1.00 96.62 89 GLY A O 1
ATOM 680 N N . THR A 1 90 ? 25.220 -6.757 -22.867 1.00 97.44 90 THR A N 1
ATOM 681 C CA . THR A 1 90 ? 24.498 -8.028 -23.033 1.00 97.44 90 THR A CA 1
ATOM 682 C C . THR A 1 90 ? 23.047 -7.964 -22.556 1.00 97.44 90 THR A C 1
ATOM 684 O O . THR A 1 90 ? 22.352 -8.976 -22.570 1.00 97.44 90 THR A O 1
ATOM 687 N N . ASP A 1 91 ? 22.574 -6.803 -22.100 1.00 97.38 91 ASP A N 1
ATOM 688 C CA . ASP A 1 91 ? 21.206 -6.607 -21.603 1.00 97.38 91 ASP A CA 1
ATOM 689 C C . ASP A 1 91 ? 20.162 -6.446 -22.720 1.00 97.38 91 ASP A C 1
ATOM 691 O O . ASP A 1 91 ? 18.968 -6.353 -22.434 1.00 97.38 91 ASP A O 1
ATOM 695 N N . GLY A 1 92 ? 20.601 -6.387 -23.981 1.00 97.06 92 GLY A N 1
ATOM 696 C CA . GLY A 1 92 ? 19.728 -6.210 -25.140 1.00 97.06 92 GLY A CA 1
ATOM 697 C C . GLY A 1 92 ? 19.029 -4.849 -25.177 1.00 97.06 92 GLY A C 1
ATOM 698 O O . GLY A 1 92 ? 17.963 -4.743 -25.775 1.00 97.06 92 GLY A O 1
ATOM 699 N N . GLY A 1 93 ? 19.588 -3.823 -24.525 1.00 97.12 93 GLY A N 1
ATOM 700 C CA . GLY A 1 93 ? 18.978 -2.492 -24.437 1.00 97.12 93 GLY A CA 1
ATOM 701 C C . GLY A 1 93 ? 17.913 -2.354 -23.346 1.00 97.12 93 GLY A C 1
ATOM 702 O O . GLY A 1 93 ? 17.301 -1.293 -23.227 1.00 97.12 93 GLY A O 1
ATOM 703 N N . TRP A 1 94 ? 17.718 -3.384 -22.519 1.00 97.69 94 TRP A N 1
ATOM 704 C CA . TRP A 1 94 ? 16.751 -3.383 -21.423 1.00 97.69 94 TRP A CA 1
ATOM 705 C C . TRP A 1 94 ? 16.888 -2.166 -20.498 1.00 97.69 94 TRP A C 1
ATOM 707 O O . TRP A 1 94 ? 15.876 -1.556 -20.147 1.00 97.69 94 TRP A O 1
ATOM 717 N N . LEU A 1 95 ? 18.113 -1.775 -20.124 1.00 98.19 95 LEU A N 1
ATOM 718 C CA . LEU A 1 95 ? 18.316 -0.641 -19.220 1.00 98.19 95 LEU A CA 1
ATOM 719 C C . LEU A 1 95 ? 17.841 0.669 -19.861 1.00 98.19 95 LEU A C 1
ATOM 721 O O . LEU A 1 95 ? 17.163 1.463 -19.215 1.00 98.19 95 LEU A O 1
ATOM 725 N N . LYS A 1 96 ? 18.116 0.867 -21.154 1.00 98.19 96 LYS A N 1
ATOM 726 C CA . LYS A 1 96 ? 17.669 2.050 -21.905 1.00 98.19 96 LYS A CA 1
ATOM 727 C C . LYS A 1 96 ? 16.141 2.151 -21.957 1.00 98.19 96 LYS A C 1
ATOM 729 O O . LYS A 1 96 ? 15.591 3.251 -21.851 1.00 98.19 96 LYS A O 1
ATOM 734 N N . ASP A 1 97 ? 15.459 1.019 -22.095 1.00 98.44 97 ASP A N 1
ATOM 735 C CA . ASP A 1 97 ? 13.997 0.964 -22.101 1.00 98.44 97 ASP A CA 1
ATOM 736 C C . ASP A 1 97 ? 13.405 1.294 -20.727 1.00 98.44 97 ASP A C 1
ATOM 738 O O . ASP A 1 97 ? 12.413 2.023 -20.643 1.00 98.44 97 ASP A O 1
ATOM 742 N N . VAL A 1 98 ? 14.001 0.778 -19.647 1.00 98.31 98 VAL A N 1
ATOM 743 C CA . VAL A 1 98 ? 13.590 1.092 -18.268 1.00 98.31 98 VAL A CA 1
ATOM 744 C C . VAL A 1 98 ? 13.756 2.583 -17.983 1.00 98.31 98 VAL A C 1
ATOM 746 O O . VAL A 1 98 ? 12.798 3.222 -17.548 1.00 98.31 98 VAL A O 1
ATOM 749 N N . GLU A 1 99 ? 14.910 3.161 -18.316 1.00 98.31 99 GLU A N 1
ATOM 750 C CA . GLU A 1 99 ? 15.172 4.596 -18.147 1.00 98.31 99 GLU A CA 1
ATOM 751 C C . GLU A 1 99 ? 14.194 5.459 -18.953 1.00 98.31 99 GLU A C 1
ATOM 753 O O . GLU A 1 99 ? 13.645 6.436 -18.441 1.00 98.31 99 GLU A O 1
ATOM 758 N N . SER A 1 100 ? 13.885 5.065 -20.193 1.00 98.62 100 SER A N 1
ATOM 759 C CA . SER A 1 100 ? 12.908 5.781 -21.025 1.00 98.62 100 SER A CA 1
ATOM 760 C C . SER A 1 100 ? 11.502 5.757 -20.414 1.00 98.62 100 SER A C 1
ATOM 762 O O . SER A 1 100 ? 10.795 6.766 -20.438 1.00 98.62 100 SER A O 1
ATOM 764 N N . LYS A 1 101 ? 11.091 4.629 -19.818 1.00 98.62 101 LYS A N 1
ATOM 765 C CA . LYS A 1 101 ? 9.806 4.513 -19.107 1.00 98.62 101 LYS A CA 1
ATOM 766 C C . LYS A 1 101 ? 9.780 5.367 -17.843 1.00 98.62 101 LYS A C 1
ATOM 768 O O . LYS A 1 101 ? 8.792 6.064 -17.616 1.00 98.62 101 LYS A O 1
ATOM 773 N N . ILE A 1 102 ? 10.853 5.357 -17.051 1.00 98.56 102 ILE A N 1
ATOM 774 C CA . ILE A 1 102 ? 10.971 6.196 -15.851 1.00 98.56 102 ILE A CA 1
ATOM 775 C C . ILE A 1 102 ? 10.910 7.678 -16.232 1.00 98.56 102 ILE A C 1
ATOM 777 O O . ILE A 1 102 ? 10.157 8.430 -15.616 1.00 98.56 102 ILE A O 1
ATOM 781 N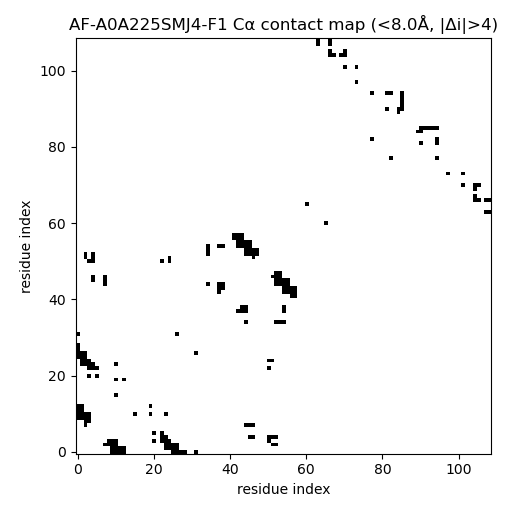 N . ALA A 1 103 ? 11.623 8.103 -17.277 1.00 98.62 103 ALA A N 1
ATOM 782 C CA . ALA A 1 103 ? 11.582 9.481 -17.765 1.00 98.62 103 ALA A CA 1
ATOM 783 C C . ALA A 1 103 ? 10.165 9.900 -18.198 1.00 98.62 103 ALA A C 1
ATOM 785 O O . ALA A 1 103 ? 9.687 10.965 -17.805 1.00 98.62 103 ALA A O 1
ATOM 786 N N . ALA A 1 104 ? 9.459 9.039 -18.938 1.00 98.56 104 ALA A N 1
ATOM 787 C CA . AL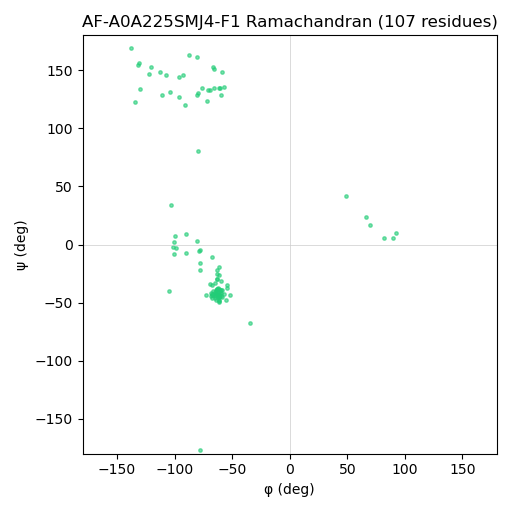A A 1 104 ? 8.080 9.291 -19.355 1.00 98.56 104 ALA A CA 1
ATOM 788 C C . ALA A 1 104 ? 7.096 9.363 -18.173 1.00 98.56 104 ALA A C 1
ATOM 790 O O . ALA A 1 104 ? 6.122 10.111 -18.231 1.00 98.56 104 ALA A O 1
ATOM 791 N N . LEU A 1 105 ? 7.331 8.597 -17.103 1.00 98.44 105 LEU A N 1
ATOM 792 C CA . LEU A 1 105 ? 6.537 8.666 -15.876 1.00 98.44 105 LEU A CA 1
ATOM 793 C C . LEU A 1 105 ? 6.836 9.935 -15.078 1.00 98.44 105 LEU A C 1
ATOM 795 O O . LEU A 1 105 ? 5.904 10.610 -14.657 1.00 98.44 105 LEU A O 1
ATOM 799 N N . ARG A 1 106 ? 8.110 10.312 -14.930 1.00 97.94 106 ARG A N 1
ATOM 800 C CA . ARG A 1 106 ? 8.507 11.555 -14.249 1.00 97.94 106 ARG A CA 1
ATOM 801 C C . ARG A 1 106 ? 7.929 12.799 -14.923 1.00 97.94 106 ARG A C 1
ATOM 803 O O . ARG A 1 106 ? 7.597 13.744 -14.227 1.00 97.94 106 ARG A O 1
ATOM 810 N N . ALA A 1 107 ? 7.739 12.778 -16.241 1.00 97.88 107 ALA A N 1
ATOM 811 C CA . ALA A 1 107 ? 7.081 13.862 -16.974 1.00 97.88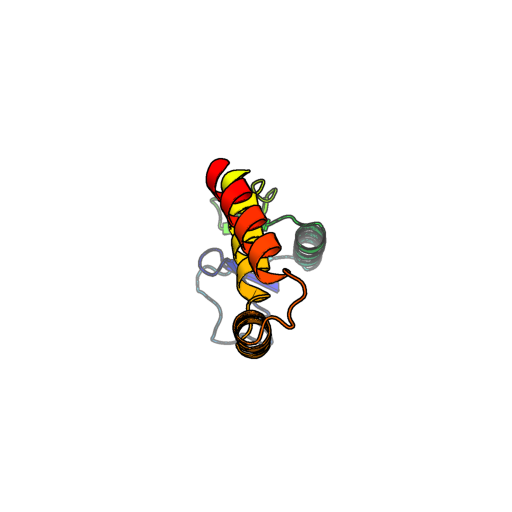 107 ALA A CA 1
ATOM 812 C C . ALA A 1 107 ? 5.575 14.027 -16.658 1.00 97.88 107 ALA A C 1
ATOM 814 O O . ALA A 1 107 ? 4.974 15.004 -17.096 1.00 97.88 107 ALA A O 1
ATOM 815 N N . LYS A 1 108 ? 4.954 13.077 -15.940 1.00 95.56 108 LYS A N 1
ATOM 816 C CA . LYS A 1 108 ? 3.547 13.128 -15.496 1.00 95.56 108 LYS A CA 1
ATOM 817 C C . LYS A 1 108 ? 3.384 13.582 -14.038 1.00 95.56 108 LYS A C 1
ATOM 819 O O . LYS A 1 108 ? 2.249 13.625 -13.564 1.00 95.56 108 LYS A O 1
ATOM 824 N N . LEU A 1 109 ? 4.489 13.822 -13.325 1.00 92.50 109 LEU A N 1
ATOM 825 C CA . LEU A 1 109 ? 4.509 14.327 -11.945 1.00 92.50 109 LEU A CA 1
ATOM 826 C C . LEU A 1 109 ? 4.452 15.853 -11.918 1.00 92.50 109 LEU A C 1
ATOM 828 O O . LEU A 1 109 ? 3.862 16.359 -10.938 1.00 92.50 109 LEU A O 1
#